Protein AF-A0A6M3ZRM7-F1 (afdb_monomer_lite)

Foldseek 3Di:
DVVVVFVVCVVPDVQDQWDWDADPPPPGDIDTDGDCVNCPPVDDDDPDDDDCVPDVPVVVVVVVVCVVVVNDDD

pLDDT: mean 84.93, std 9.31, range [53.56, 96.62]

Radius of gyration: 14.75 Å; chains: 1; bounding box: 31×30×30 Å

Secondary structure (DSSP, 8-state):
-HHHHHHHHHHH-TT--EEEEE-TTTTTPEEEEE-TTTTTTT--S---SS-GGG-HHHHHHHHHHHHHTT----

Organism: NCBI:txid1235827

Structure (mmCIF, N/CA/C/O backbone):
data_AF-A0A6M3ZRM7-F1
#
_entry.id   AF-A0A6M3ZRM7-F1
#
loop_
_atom_site.group_PDB
_atom_site.id
_atom_site.type_symbol
_atom_site.label_atom_id
_atom_site.label_alt_id
_atom_site.label_comp_id
_atom_site.label_asym_id
_atom_site.label_entity_id
_atom_site.label_seq_id
_atom_site.pdbx_PDB_ins_code
_atom_site.Cartn_x
_atom_site.Cartn_y
_atom_site.Cartn_z
_atom_site.occupancy
_atom_site.B_iso_or_equiv
_atom_site.auth_seq_id
_atom_site.auth_comp_id
_atom_site.auth_asym_id
_atom_site.auth_atom_id
_atom_site.pdbx_PDB_model_num
ATOM 1 N N . MET A 1 1 ? 3.760 11.073 -6.403 1.00 75.56 1 MET A N 1
ATOM 2 C CA . MET A 1 1 ? 2.560 11.935 -6.239 1.00 75.56 1 MET A CA 1
ATOM 3 C C . MET A 1 1 ? 1.378 11.190 -5.605 1.00 75.56 1 MET A C 1
ATOM 5 O O . MET A 1 1 ? 0.846 11.679 -4.616 1.00 75.56 1 MET A O 1
ATOM 9 N N . THR A 1 2 ? 1.013 9.994 -6.087 1.00 81.81 2 THR A N 1
ATOM 10 C CA . THR A 1 2 ? -0.111 9.177 -5.568 1.00 81.81 2 THR A CA 1
ATOM 11 C C . THR A 1 2 ? -0.026 8.858 -4.073 1.00 81.81 2 THR A C 1
ATOM 13 O O . THR A 1 2 ? -1.025 8.982 -3.377 1.00 81.81 2 THR A O 1
ATOM 16 N N . ALA A 1 3 ? 1.161 8.526 -3.550 1.00 83.62 3 ALA A N 1
ATOM 17 C CA . ALA A 1 3 ? 1.332 8.187 -2.133 1.00 83.62 3 ALA A CA 1
ATOM 18 C C . ALA A 1 3 ? 0.940 9.333 -1.179 1.00 83.62 3 ALA A C 1
ATOM 20 O O . ALA A 1 3 ? 0.258 9.094 -0.190 1.00 83.62 3 ALA A O 1
ATOM 21 N N . ARG A 1 4 ? 1.299 10.584 -1.506 1.00 88.44 4 ARG A N 1
ATOM 22 C CA . ARG A 1 4 ? 0.962 11.758 -0.676 1.00 88.44 4 ARG A CA 1
ATOM 23 C C . ARG A 1 4 ? -0.533 12.074 -0.699 1.00 88.44 4 ARG A C 1
ATOM 25 O O . ARG A 1 4 ? -1.090 12.473 0.314 1.00 88.44 4 ARG A O 1
ATOM 32 N N . TRP A 1 5 ? -1.183 11.878 -1.847 1.00 88.81 5 TRP A N 1
ATOM 33 C CA . TRP A 1 5 ? -2.639 11.992 -1.944 1.00 88.81 5 TRP A CA 1
ATOM 34 C C . TRP A 1 5 ? -3.344 10.897 -1.146 1.00 88.81 5 TRP A C 1
ATOM 36 O O . TRP A 1 5 ? -4.270 11.196 -0.400 1.00 88.81 5 TRP A O 1
ATOM 46 N N . ALA A 1 6 ? -2.881 9.651 -1.259 1.00 90.50 6 ALA A N 1
ATOM 47 C CA . ALA A 1 6 ? -3.426 8.538 -0.493 1.00 90.50 6 ALA A CA 1
ATOM 48 C C . ALA A 1 6 ? -3.287 8.765 1.020 1.00 90.50 6 ALA A C 1
ATOM 50 O O . ALA A 1 6 ? -4.241 8.535 1.752 1.00 90.50 6 ALA A O 1
ATOM 51 N N . GLU A 1 7 ? -2.145 9.283 1.478 1.00 92.25 7 GLU A N 1
ATOM 52 C CA . GLU A 1 7 ? -1.922 9.652 2.880 1.00 92.25 7 GLU A CA 1
ATOM 53 C C . GLU A 1 7 ? -2.880 10.757 3.351 1.00 92.25 7 GLU A C 1
ATOM 55 O O . GLU A 1 7 ? -3.526 10.610 4.387 1.00 92.25 7 GLU A O 1
ATOM 60 N N . ALA A 1 8 ? -3.036 11.836 2.579 1.00 94.25 8 ALA A N 1
ATOM 61 C CA . ALA A 1 8 ? -3.958 12.917 2.927 1.00 94.25 8 ALA A CA 1
ATOM 62 C C . ALA A 1 8 ? -5.414 12.428 3.023 1.00 94.25 8 ALA A C 1
ATOM 64 O O . ALA A 1 8 ? -6.114 12.753 3.981 1.00 94.25 8 ALA A O 1
ATOM 65 N N . LEU A 1 9 ? -5.855 11.606 2.064 1.00 92.75 9 LEU A N 1
ATOM 66 C CA . LEU A 1 9 ? -7.203 11.033 2.059 1.00 92.75 9 LEU A CA 1
ATOM 67 C C . LEU A 1 9 ? -7.408 10.056 3.227 1.00 92.75 9 LEU A C 1
ATOM 69 O O . LEU A 1 9 ? -8.449 10.086 3.879 1.00 92.75 9 LEU A O 1
ATOM 73 N N . TYR A 1 10 ? -6.405 9.232 3.532 1.00 93.81 10 TYR A N 1
ATOM 74 C CA . TYR A 1 10 ? -6.427 8.350 4.695 1.00 93.81 10 TYR A CA 1
ATOM 75 C C . TYR A 1 10 ? -6.630 9.150 5.990 1.00 93.81 10 TYR A C 1
ATOM 77 O O . TYR A 1 10 ? -7.491 8.810 6.798 1.00 93.81 10 TYR A O 1
ATOM 85 N N . LEU A 1 11 ? -5.883 10.239 6.184 1.00 95.38 11 LEU A N 1
ATOM 86 C CA . LEU A 1 11 ? -5.976 11.048 7.403 1.00 95.38 11 LEU A CA 1
ATOM 87 C C . LEU A 1 11 ? -7.299 11.816 7.515 1.00 95.38 11 LEU A C 1
ATOM 89 O O . LEU A 1 11 ? -7.806 11.997 8.620 1.00 95.38 11 LEU A O 1
ATOM 93 N N . GLN A 1 12 ? -7.851 12.281 6.394 1.00 96.62 12 GLN A N 1
ATOM 94 C CA . GLN A 1 12 ? -9.034 13.140 6.392 1.00 96.62 12 GLN A CA 1
ATOM 95 C C . GLN A 1 12 ? -10.359 12.364 6.457 1.00 96.62 12 GLN A C 1
ATOM 97 O O . GLN A 1 12 ? -11.327 12.870 7.026 1.00 96.62 12 GLN A O 1
ATOM 102 N N . TRP A 1 13 ? -10.419 11.144 5.917 1.00 95.12 13 TRP A N 1
ATOM 103 C CA . TRP A 1 13 ? -11.631 10.323 5.922 1.00 95.12 13 TRP A CA 1
ATOM 104 C C . TRP A 1 13 ? -11.342 8.955 6.528 1.00 95.12 13 TRP A C 1
ATOM 106 O O . TRP A 1 13 ? -10.626 8.155 5.935 1.00 95.12 13 TRP A O 1
ATOM 116 N N . ALA A 1 14 ? -11.920 8.667 7.696 1.00 92.81 14 ALA A N 1
ATOM 117 C CA . ALA A 1 14 ? -11.716 7.394 8.396 1.00 92.81 14 ALA A CA 1
ATOM 118 C C . ALA A 1 14 ? -12.488 6.213 7.777 1.00 92.81 14 ALA A C 1
ATOM 120 O O . ALA A 1 14 ? -12.081 5.071 7.950 1.00 92.81 14 ALA A O 1
ATOM 121 N N . ASP A 1 15 ? -13.567 6.494 7.042 1.00 93.25 15 ASP A N 1
ATOM 122 C CA . ASP A 1 15 ? -14.555 5.502 6.584 1.00 93.25 15 ASP A CA 1
ATOM 123 C C . ASP A 1 15 ? -14.357 5.043 5.126 1.00 93.25 15 ASP A C 1
ATOM 125 O O . ASP A 1 15 ? -15.201 4.374 4.544 1.00 93.25 15 ASP A O 1
ATOM 129 N N . ILE A 1 16 ? -13.255 5.443 4.486 1.00 93.50 16 ILE A N 1
ATOM 130 C CA . ILE A 1 16 ? -12.945 5.012 3.114 1.00 93.50 16 ILE A CA 1
ATOM 131 C C . ILE A 1 16 ? -11.934 3.868 3.126 1.00 93.50 16 ILE A C 1
ATOM 133 O O . ILE A 1 16 ? -10.927 3.939 3.823 1.00 93.50 16 ILE A O 1
ATOM 137 N N . ASP A 1 17 ? -12.123 2.850 2.296 1.00 93.62 17 ASP A N 1
ATOM 138 C CA . ASP A 1 17 ? -11.209 1.698 2.251 1.00 93.62 17 ASP A CA 1
ATOM 139 C C . ASP A 1 17 ? -9.987 1.908 1.348 1.00 93.62 17 ASP A C 1
ATOM 141 O O . ASP A 1 17 ? -9.018 1.146 1.405 1.00 93.62 17 ASP A O 1
ATOM 145 N N . GLY A 1 18 ? -10.0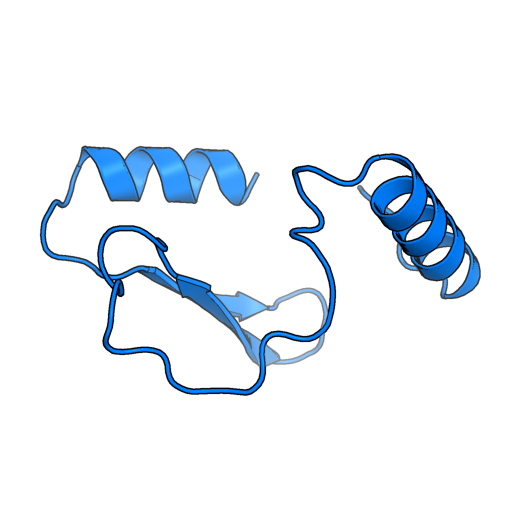09 2.932 0.493 1.00 92.56 18 GLY A N 1
ATOM 146 C CA . GLY A 1 18 ? -8.986 3.111 -0.528 1.00 92.56 18 GLY A CA 1
ATOM 147 C C . GLY A 1 18 ? -9.317 4.165 -1.580 1.00 92.56 18 GLY A C 1
ATOM 148 O O . GLY A 1 18 ? -10.183 5.016 -1.388 1.00 92.56 18 GLY A O 1
ATOM 149 N N . LEU A 1 19 ? -8.603 4.103 -2.705 1.00 91.94 19 LEU A N 1
ATOM 150 C CA . LEU A 1 19 ? -8.766 4.987 -3.855 1.00 91.94 19 LEU A CA 1
ATOM 151 C C . LEU A 1 19 ? -8.983 4.167 -5.125 1.00 91.94 19 LEU A C 1
ATOM 153 O O . LEU A 1 19 ? -8.214 3.252 -5.411 1.00 91.94 19 LEU A O 1
ATOM 157 N N . LEU A 1 20 ? -9.957 4.582 -5.931 1.00 90.62 20 LEU A N 1
ATOM 158 C CA . LEU A 1 20 ? -10.161 4.118 -7.299 1.00 90.62 20 LEU A CA 1
ATOM 159 C C . LEU A 1 20 ? -9.997 5.312 -8.242 1.00 90.62 20 LEU A C 1
ATOM 161 O O . LEU A 1 20 ? -10.642 6.342 -8.051 1.00 90.62 20 LEU A O 1
ATOM 165 N N . TRP A 1 21 ? -9.143 5.196 -9.255 1.00 88.25 21 TRP A N 1
ATOM 166 C CA . TRP A 1 21 ? -8.958 6.258 -10.246 1.00 88.25 21 TRP A CA 1
ATOM 167 C C . TRP A 1 21 ? -8.636 5.694 -11.627 1.00 88.25 21 TRP A C 1
ATOM 169 O O . TRP A 1 21 ? -8.211 4.553 -11.768 1.00 88.25 21 TRP A O 1
ATOM 179 N N . MET A 1 22 ? -8.811 6.510 -12.663 1.00 84.62 22 MET A N 1
ATOM 180 C CA . MET A 1 22 ? -8.425 6.144 -14.026 1.00 84.62 22 MET A CA 1
ATOM 181 C C . MET A 1 22 ? -6.917 6.324 -14.211 1.00 84.62 22 MET A C 1
ATOM 183 O O . MET A 1 22 ? -6.398 7.439 -14.085 1.00 84.62 22 MET A O 1
ATOM 187 N N . SER A 1 23 ? -6.206 5.247 -14.544 1.00 78.56 23 SER A N 1
ATOM 188 C CA . SER A 1 23 ? -4.791 5.304 -14.894 1.00 78.56 23 SER A CA 1
ATOM 189 C C . SER A 1 23 ? -4.621 5.989 -16.245 1.00 78.56 23 SER A C 1
ATOM 191 O O . SER A 1 23 ? -4.953 5.448 -17.299 1.00 78.56 23 SER A O 1
ATOM 193 N N . ARG A 1 24 ? -4.074 7.206 -16.229 1.00 71.94 24 ARG A N 1
ATOM 194 C CA . ARG A 1 24 ? -3.774 7.952 -17.461 1.00 71.94 24 ARG A CA 1
ATOM 195 C C . ARG A 1 24 ? -2.516 7.446 -18.178 1.00 71.94 24 ARG A C 1
ATOM 197 O O . ARG A 1 24 ? -2.285 7.849 -19.309 1.00 71.94 24 ARG A O 1
ATOM 204 N N . GLN A 1 25 ? -1.720 6.588 -17.533 1.00 69.06 25 GLN A N 1
ATOM 205 C CA . GLN A 1 25 ? -0.474 6.034 -18.083 1.00 69.06 25 GLN A CA 1
ATOM 206 C C . GLN A 1 25 ? -0.681 4.744 -18.890 1.00 69.06 25 GLN A C 1
ATOM 208 O O . GLN A 1 25 ? 0.137 4.426 -19.746 1.00 69.06 25 GLN A O 1
ATOM 213 N N . ARG A 1 26 ? -1.763 3.997 -18.641 1.00 58.84 26 ARG A N 1
ATOM 214 C CA . ARG A 1 26 ? -2.103 2.770 -19.378 1.00 58.84 26 ARG A CA 1
ATOM 215 C C . ARG A 1 26 ? -3.568 2.778 -19.783 1.00 58.84 26 ARG A C 1
ATOM 217 O O . ARG A 1 26 ? -4.376 2.057 -19.222 1.00 58.84 26 ARG A O 1
ATOM 224 N N . ASP A 1 27 ? -3.870 3.675 -20.713 1.00 61.22 27 ASP A N 1
ATOM 225 C CA . ASP A 1 27 ? -5.077 3.685 -21.540 1.00 61.22 27 ASP A CA 1
ATOM 226 C C . ASP A 1 27 ? -6.361 3.177 -20.849 1.00 61.22 27 ASP A C 1
ATOM 228 O O . ASP A 1 27 ? -6.815 2.058 -21.046 1.00 61.22 27 ASP A O 1
ATOM 232 N N . ARG A 1 28 ? -6.966 4.053 -20.036 1.00 67.12 28 ARG A N 1
ATOM 233 C CA . ARG A 1 28 ? -8.324 3.917 -19.469 1.00 67.12 28 ARG A CA 1
ATOM 234 C C . ARG A 1 28 ? -8.552 2.779 -18.468 1.00 67.12 28 ARG A C 1
ATOM 236 O O . ARG A 1 28 ? -9.693 2.594 -18.049 1.00 67.12 28 ARG A O 1
ATOM 243 N N . ASP A 1 29 ? -7.518 2.084 -18.012 1.00 78.31 29 ASP A N 1
ATOM 244 C CA . ASP A 1 29 ? -7.702 1.095 -16.952 1.00 78.31 29 ASP A CA 1
ATOM 245 C C . ASP A 1 29 ? -7.907 1.753 -15.584 1.00 78.31 29 ASP A C 1
ATOM 247 O O . ASP A 1 29 ? -7.291 2.768 -15.242 1.00 78.31 29 ASP A O 1
ATOM 251 N N . HIS A 1 30 ? -8.775 1.151 -14.775 1.00 83.19 30 HIS A N 1
ATOM 252 C CA . HIS A 1 30 ? -8.946 1.553 -13.387 1.00 83.19 30 HIS A CA 1
ATOM 253 C C . HIS A 1 30 ? -7.758 1.065 -12.556 1.00 83.19 30 HIS A C 1
ATOM 255 O O . HIS A 1 30 ? -7.384 -0.106 -12.596 1.00 83.19 30 HIS A O 1
ATOM 261 N N . ALA A 1 31 ? -7.195 1.963 -11.759 1.00 87.00 31 ALA A N 1
ATOM 262 C CA . ALA A 1 31 ? -6.223 1.653 -10.730 1.00 87.00 31 ALA A CA 1
ATOM 263 C C . ALA A 1 31 ? -6.899 1.698 -9.356 1.00 87.00 31 ALA A C 1
ATOM 265 O O . ALA A 1 31 ? -7.669 2.616 -9.063 1.00 87.00 31 ALA A O 1
ATOM 266 N N . LEU A 1 32 ? -6.597 0.697 -8.527 1.00 89.44 32 LEU A N 1
ATOM 267 C CA . LEU A 1 32 ? -7.129 0.538 -7.178 1.00 89.44 32 LEU A CA 1
ATOM 268 C C . LEU A 1 32 ? -5.981 0.529 -6.161 1.00 89.44 32 LEU A C 1
ATOM 270 O O . LEU A 1 32 ? -5.016 -0.220 -6.307 1.00 89.44 32 LEU A O 1
ATOM 274 N N . LEU A 1 33 ? -6.116 1.332 -5.110 1.00 90.25 33 LEU A N 1
ATOM 275 C CA . LEU A 1 33 ? -5.288 1.300 -3.906 1.00 90.25 33 LEU A CA 1
ATOM 276 C C . LEU A 1 33 ? -6.197 1.007 -2.717 1.00 90.25 33 LEU A C 1
ATOM 278 O O . LEU A 1 33 ? -7.238 1.639 -2.600 1.00 90.25 33 LEU A O 1
ATOM 282 N N . LEU A 1 34 ? -5.794 0.102 -1.826 1.00 92.12 34 LEU A N 1
ATOM 283 C CA . LEU A 1 34 ? -6.526 -0.219 -0.596 1.00 92.12 34 LEU A CA 1
ATOM 284 C C . LEU A 1 34 ? -5.652 0.051 0.631 1.00 92.12 34 LEU A C 1
ATOM 286 O O . LEU A 1 34 ? -4.452 -0.237 0.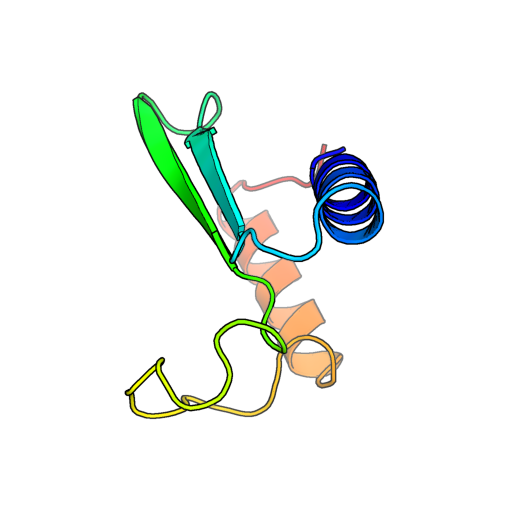619 1.00 92.12 34 LEU A O 1
ATOM 290 N N . PHE A 1 35 ? -6.258 0.566 1.698 1.00 92.31 35 PHE A N 1
ATOM 291 C CA . PHE A 1 35 ? -5.620 0.742 2.999 1.00 92.31 35 PHE A CA 1
ATOM 292 C C . PHE A 1 35 ? -5.706 -0.566 3.783 1.00 92.31 35 PHE A C 1
ATOM 294 O O . PHE A 1 35 ? -6.780 -0.989 4.204 1.00 92.31 35 PHE A O 1
ATOM 301 N N . GLY A 1 36 ? -4.570 -1.251 3.923 1.00 88.06 36 GLY A N 1
ATOM 302 C CA . GLY A 1 36 ? -4.535 -2.640 4.392 1.00 88.06 36 GLY A CA 1
ATOM 303 C C . GLY A 1 36 ? -5.085 -2.868 5.803 1.00 88.06 36 GLY A C 1
ATOM 304 O O . GLY A 1 36 ? -5.554 -3.964 6.094 1.00 88.06 36 GLY A O 1
ATOM 305 N N . ASP A 1 37 ? -5.032 -1.860 6.667 1.00 90.50 37 ASP A N 1
ATOM 306 C CA . ASP A 1 37 ? -5.623 -1.866 8.006 1.00 90.50 37 ASP A CA 1
ATOM 307 C C . ASP A 1 37 ? -7.156 -1.758 7.976 1.00 90.50 37 ASP A C 1
ATOM 309 O O . ASP A 1 37 ? -7.820 -2.397 8.789 1.00 90.50 37 ASP A O 1
ATOM 313 N N . ARG A 1 38 ? -7.719 -1.027 7.006 1.00 92.94 38 ARG A N 1
ATOM 314 C CA . ARG A 1 38 ? -9.172 -0.834 6.853 1.00 92.94 38 ARG A CA 1
ATOM 315 C C . ARG A 1 38 ? -9.864 -2.033 6.220 1.00 92.94 38 ARG A C 1
ATOM 317 O O . ARG A 1 38 ? -10.956 -2.403 6.625 1.00 92.94 38 ARG A O 1
ATOM 324 N N . VAL A 1 39 ? -9.176 -2.713 5.304 1.00 91.25 39 VAL A N 1
ATOM 325 C CA . VAL A 1 39 ? -9.669 -3.942 4.652 1.00 91.25 39 VAL A CA 1
ATOM 326 C C . VAL A 1 39 ? -9.146 -5.227 5.310 1.00 91.25 39 VAL A C 1
ATOM 328 O O . VAL A 1 39 ? -9.113 -6.302 4.697 1.00 91.25 39 VAL A O 1
ATOM 331 N N . ALA A 1 40 ? -8.692 -5.143 6.561 1.00 86.44 40 ALA A N 1
ATOM 332 C CA . ALA A 1 40 ? -8.164 -6.293 7.277 1.00 86.44 40 ALA A CA 1
ATOM 333 C C . ALA A 1 40 ? -9.242 -7.382 7.441 1.00 86.44 40 ALA A C 1
ATOM 335 O O . ALA A 1 40 ? -10.330 -7.141 7.952 1.00 86.44 40 ALA A O 1
ATOM 336 N N . GLY A 1 41 ? -8.932 -8.606 7.007 1.00 85.00 41 GLY A N 1
ATOM 337 C CA . GLY A 1 41 ? -9.821 -9.764 7.160 1.00 85.00 41 GLY A CA 1
ATOM 338 C C . GLY A 1 41 ? -10.906 -9.920 6.089 1.00 85.00 41 GLY A C 1
ATOM 339 O O . GLY A 1 41 ? -11.524 -10.978 6.040 1.00 85.00 41 GLY A O 1
ATOM 340 N N . VAL A 1 42 ? -11.100 -8.938 5.201 1.00 87.19 42 VAL A N 1
ATOM 341 C CA . VAL A 1 42 ? -12.052 -9.058 4.076 1.00 87.19 42 VAL A CA 1
ATOM 342 C C . VAL A 1 42 ? -11.385 -9.488 2.770 1.00 87.19 42 VAL A C 1
ATOM 344 O O . VAL A 1 42 ? -12.027 -10.091 1.913 1.00 87.19 42 VAL A O 1
ATOM 347 N N . LEU A 1 43 ? -10.082 -9.233 2.618 1.00 82.69 43 LEU A N 1
ATOM 348 C CA . LEU A 1 43 ? -9.318 -9.717 1.471 1.00 82.69 43 LEU A CA 1
ATOM 349 C C . LEU A 1 43 ? -8.943 -11.192 1.657 1.00 82.69 43 LEU A C 1
ATOM 351 O O . LEU A 1 43 ? -8.144 -11.541 2.527 1.00 82.69 43 LEU A O 1
ATOM 355 N N . SER A 1 44 ? -9.481 -12.054 0.796 1.00 80.50 44 SER A N 1
ATOM 356 C CA . SER A 1 44 ? -9.140 -13.476 0.725 1.00 80.50 44 SER A CA 1
ATOM 357 C C . SER A 1 44 ? -8.201 -13.770 -0.447 1.00 80.50 44 SER A C 1
ATOM 359 O O . SER A 1 44 ? -8.404 -13.256 -1.546 1.00 80.50 44 SER A O 1
ATOM 361 N N . GLY A 1 45 ? -7.213 -14.643 -0.252 1.00 80.94 45 GLY A N 1
ATOM 362 C CA . GLY A 1 45 ? -6.339 -15.113 -1.327 1.00 80.94 45 GLY A CA 1
ATOM 363 C C . GLY A 1 45 ? -5.093 -15.829 -0.813 1.00 80.94 45 GLY A C 1
ATOM 364 O O . GLY A 1 45 ? -4.751 -15.746 0.368 1.00 80.94 45 GLY A O 1
ATOM 365 N N . ALA A 1 46 ? -4.394 -16.530 -1.705 1.00 76.44 46 ALA A N 1
ATOM 366 C CA . ALA A 1 46 ? -3.091 -17.096 -1.384 1.00 76.44 46 ALA A CA 1
ATOM 367 C C . ALA A 1 46 ? -2.057 -15.964 -1.338 1.00 76.44 46 ALA A C 1
ATOM 369 O O . ALA A 1 46 ? -1.781 -15.317 -2.348 1.00 76.44 46 ALA A O 1
ATOM 370 N N . ARG A 1 47 ? -1.483 -15.706 -0.160 1.00 69.94 47 ARG A N 1
ATOM 371 C CA . ARG A 1 47 ? -0.383 -14.749 -0.030 1.00 69.94 47 ARG A CA 1
ATOM 372 C C . ARG A 1 47 ? 0.844 -15.333 -0.736 1.00 69.94 47 ARG A C 1
ATOM 374 O O . ARG A 1 47 ? 1.462 -16.266 -0.231 1.00 69.94 47 ARG A O 1
ATOM 381 N N . VAL A 1 48 ? 1.184 -14.797 -1.904 1.00 75.00 48 VAL A N 1
ATOM 382 C CA . VAL A 1 48 ? 2.36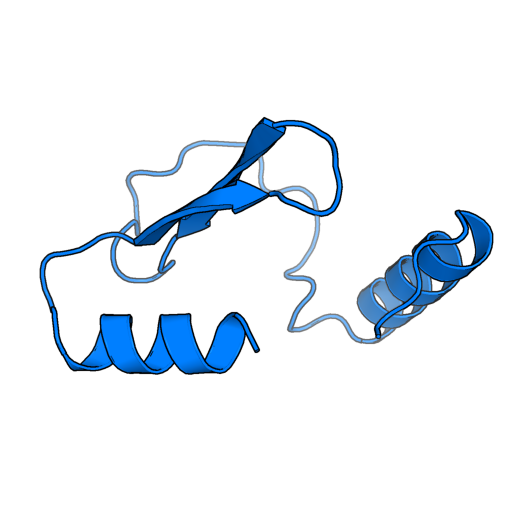9 -15.225 -2.655 1.00 75.00 48 VAL A CA 1
ATOM 383 C C . VAL A 1 48 ? 3.570 -14.407 -2.190 1.00 75.00 48 VAL A C 1
ATOM 385 O O . VAL A 1 48 ? 3.700 -13.230 -2.513 1.00 75.00 48 VAL A O 1
ATOM 388 N N . GLY A 1 49 ? 4.449 -15.049 -1.424 1.00 73.88 49 GLY A N 1
ATOM 389 C CA . GLY A 1 49 ? 5.720 -14.473 -0.992 1.00 73.88 49 GLY A CA 1
ATOM 390 C C . GLY A 1 49 ? 5.634 -13.463 0.168 1.00 73.88 49 GLY A C 1
ATOM 391 O O . GLY A 1 49 ? 4.551 -13.107 0.645 1.00 73.88 49 GLY A O 1
ATOM 392 N N . PRO A 1 50 ? 6.800 -13.029 0.683 1.00 77.38 50 PRO A N 1
ATOM 393 C CA . PRO A 1 50 ? 6.890 -12.030 1.745 1.00 77.38 50 PRO A CA 1
ATOM 394 C C . PRO A 1 50 ? 6.480 -10.630 1.246 1.00 77.38 50 PRO A C 1
ATOM 396 O O . PRO A 1 50 ? 6.594 -10.349 0.052 1.00 77.38 50 PRO A O 1
ATOM 399 N N . PRO A 1 51 ? 6.055 -9.712 2.140 1.00 77.25 51 PRO A N 1
ATOM 400 C CA . PRO A 1 51 ? 5.699 -8.348 1.753 1.00 77.25 51 PRO A CA 1
ATOM 401 C C . PRO A 1 51 ? 6.852 -7.646 1.029 1.00 77.25 51 PRO A C 1
ATOM 403 O O . PRO A 1 51 ? 7.944 -7.531 1.588 1.00 77.25 51 PRO A O 1
ATOM 406 N N . LEU A 1 52 ? 6.591 -7.107 -0.166 1.00 82.31 52 LEU A N 1
ATOM 407 C CA . LEU A 1 52 ? 7.583 -6.370 -0.959 1.00 82.31 52 LEU A CA 1
ATOM 408 C C . LEU A 1 52 ? 8.228 -5.229 -0.156 1.00 82.31 52 LEU A C 1
ATOM 410 O O . LEU A 1 52 ? 9.440 -5.048 -0.184 1.00 82.31 52 LEU A O 1
ATOM 414 N N . ALA A 1 53 ? 7.422 -4.518 0.642 1.00 80.00 53 ALA A N 1
ATOM 415 C CA . ALA A 1 53 ? 7.879 -3.420 1.495 1.00 80.00 53 ALA A CA 1
ATOM 416 C C . ALA A 1 53 ? 8.929 -3.839 2.542 1.00 80.00 53 ALA A C 1
ATOM 418 O O . ALA A 1 53 ? 9.720 -3.011 2.982 1.00 80.00 53 ALA A O 1
ATOM 419 N N . ARG A 1 54 ? 8.946 -5.117 2.946 1.00 83.62 54 ARG A N 1
ATOM 420 C CA . ARG A 1 54 ? 9.881 -5.666 3.942 1.00 83.62 54 ARG A CA 1
ATOM 421 C C . ARG A 1 54 ? 10.937 -6.585 3.324 1.00 83.62 54 ARG A C 1
ATOM 423 O O . ARG A 1 54 ? 11.688 -7.216 4.059 1.00 83.62 54 ARG 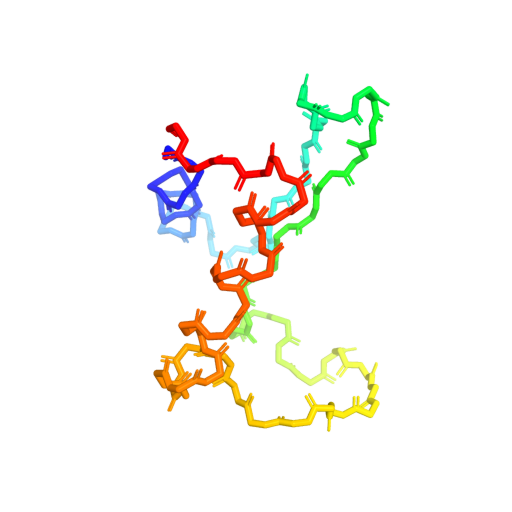A O 1
ATOM 430 N N . ASN A 1 55 ? 10.999 -6.676 1.995 1.00 88.50 55 ASN A N 1
ATOM 431 C CA . ASN A 1 55 ? 11.962 -7.506 1.284 1.00 88.50 55 ASN A CA 1
ATOM 432 C C . ASN A 1 55 ? 12.763 -6.647 0.289 1.00 88.50 55 ASN A C 1
ATOM 434 O O . ASN A 1 55 ? 12.350 -6.510 -0.865 1.00 88.50 55 ASN A O 1
ATOM 438 N N . PRO A 1 56 ? 13.898 -6.058 0.716 1.00 88.88 56 PRO A N 1
ATOM 439 C CA . PRO A 1 56 ? 14.678 -5.164 -0.135 1.00 88.88 56 PRO A CA 1
ATOM 440 C C . PRO A 1 56 ? 15.229 -5.869 -1.379 1.00 88.88 56 PRO A C 1
ATOM 442 O O . PRO A 1 56 ? 15.191 -5.288 -2.453 1.00 88.88 56 PRO A O 1
ATOM 445 N N . VAL A 1 57 ? 15.639 -7.138 -1.265 1.00 91.12 57 VAL A N 1
ATOM 446 C CA . VAL A 1 57 ? 16.159 -7.924 -2.397 1.00 91.12 57 VAL A CA 1
ATOM 447 C C . VAL A 1 57 ? 15.089 -8.117 -3.469 1.00 91.12 57 VAL A C 1
ATOM 449 O O . VAL A 1 57 ? 15.338 -7.889 -4.651 1.00 91.12 57 VAL A O 1
ATOM 452 N N . LEU A 1 58 ? 13.877 -8.508 -3.064 1.00 88.88 58 LEU A N 1
ATOM 453 C CA . LEU A 1 58 ? 12.765 -8.660 -3.999 1.00 88.88 58 LEU A CA 1
ATOM 454 C C . LEU A 1 58 ? 12.365 -7.314 -4.607 1.00 88.88 58 LEU A C 1
ATOM 456 O O . LEU A 1 58 ? 12.102 -7.246 -5.803 1.00 88.88 58 LEU A O 1
ATOM 460 N N . ARG A 1 59 ? 12.343 -6.245 -3.806 1.00 88.25 59 ARG A N 1
ATOM 461 C CA . ARG A 1 59 ? 12.055 -4.893 -4.293 1.00 88.25 59 ARG A CA 1
ATOM 462 C C . ARG A 1 59 ? 13.046 -4.481 -5.379 1.00 88.25 59 ARG A C 1
ATOM 464 O O . ARG A 1 59 ? 12.612 -4.052 -6.441 1.00 88.25 59 ARG A O 1
ATOM 471 N N . ASP A 1 60 ? 14.340 -4.666 -5.149 1.00 91.69 60 ASP A N 1
ATOM 472 C CA . ASP A 1 60 ? 15.374 -4.318 -6.123 1.00 91.69 60 ASP A CA 1
ATOM 473 C C . ASP A 1 60 ? 15.242 -5.173 -7.396 1.00 91.69 60 ASP A C 1
ATOM 475 O O . ASP A 1 60 ? 15.322 -4.647 -8.506 1.00 91.69 60 ASP A O 1
ATOM 479 N N . ALA A 1 61 ? 14.932 -6.468 -7.264 1.00 91.25 61 ALA A N 1
ATOM 480 C CA . ALA A 1 61 ? 14.669 -7.344 -8.408 1.00 91.25 61 ALA A CA 1
ATOM 481 C C . ALA A 1 61 ? 13.449 -6.897 -9.238 1.00 91.25 61 ALA A C 1
ATOM 483 O O . ALA A 1 61 ? 13.508 -6.903 -10.469 1.00 91.25 61 ALA A O 1
ATOM 484 N N . VAL A 1 62 ? 12.360 -6.478 -8.584 1.00 90.00 62 VAL A N 1
ATOM 485 C CA . VAL A 1 62 ? 11.170 -5.918 -9.251 1.00 90.00 62 VAL A CA 1
ATOM 486 C C . VAL A 1 62 ? 11.527 -4.611 -9.961 1.00 90.00 62 VAL A C 1
ATOM 488 O O . VAL A 1 62 ? 11.142 -4.441 -11.115 1.00 90.00 62 VAL A O 1
ATOM 491 N N . MET A 1 63 ? 12.307 -3.725 -9.334 1.00 90.12 63 MET A N 1
ATOM 492 C CA . MET A 1 63 ? 12.752 -2.482 -9.978 1.00 90.12 63 MET A CA 1
ATOM 493 C C . MET A 1 63 ? 13.600 -2.758 -11.223 1.00 90.12 63 MET A C 1
ATOM 495 O O . MET A 1 63 ? 13.362 -2.167 -12.271 1.00 90.12 63 MET A O 1
ATOM 499 N N . VAL A 1 64 ? 14.537 -3.708 -11.157 1.00 93.50 64 VAL A N 1
ATOM 500 C CA . VAL A 1 64 ? 15.325 -4.129 -12.328 1.00 93.50 64 VAL A CA 1
ATOM 501 C C . VAL A 1 64 ? 14.428 -4.691 -13.435 1.00 93.50 64 VAL A C 1
ATOM 503 O O . VAL A 1 64 ? 14.652 -4.408 -14.612 1.00 93.50 64 VAL A O 1
ATOM 506 N N . ALA A 1 65 ? 13.412 -5.484 -13.087 1.00 92.50 65 ALA A N 1
ATOM 507 C CA . ALA A 1 65 ? 12.458 -6.006 -14.060 1.00 92.50 65 ALA A CA 1
ATOM 508 C C . ALA A 1 65 ? 11.616 -4.890 -14.706 1.00 92.50 65 ALA A C 1
ATOM 510 O O . ALA A 1 65 ? 11.403 -4.927 -15.916 1.00 92.50 65 ALA A O 1
ATOM 511 N N . ALA A 1 66 ? 11.189 -3.891 -13.927 1.00 88.75 66 ALA A N 1
ATOM 512 C CA . ALA A 1 66 ? 10.452 -2.729 -14.419 1.00 88.75 66 ALA A CA 1
ATOM 513 C C . ALA A 1 66 ? 11.278 -1.931 -15.440 1.00 88.75 66 ALA A C 1
ATOM 515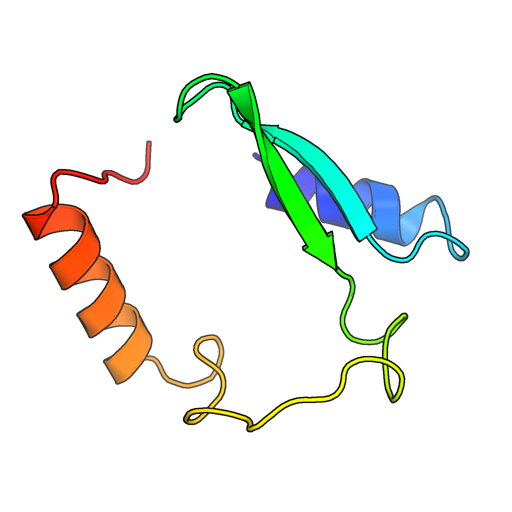 O O . ALA A 1 66 ? 10.808 -1.710 -16.554 1.00 88.75 66 ALA A O 1
ATOM 516 N N . LEU A 1 67 ? 12.541 -1.628 -15.120 1.00 90.75 67 LEU A N 1
ATOM 517 C CA . LEU A 1 67 ? 13.466 -0.943 -16.033 1.00 90.75 67 LEU A CA 1
ATOM 518 C C . LEU A 1 67 ? 13.654 -1.718 -17.345 1.00 90.75 67 LEU A C 1
ATOM 520 O O . LEU A 1 67 ? 13.574 -1.152 -18.431 1.00 90.75 67 LEU A O 1
ATOM 524 N N . ARG A 1 68 ? 13.840 -3.043 -17.271 1.00 91.25 68 ARG A N 1
ATOM 525 C CA . ARG A 1 68 ? 13.946 -3.904 -18.468 1.00 91.25 68 ARG A CA 1
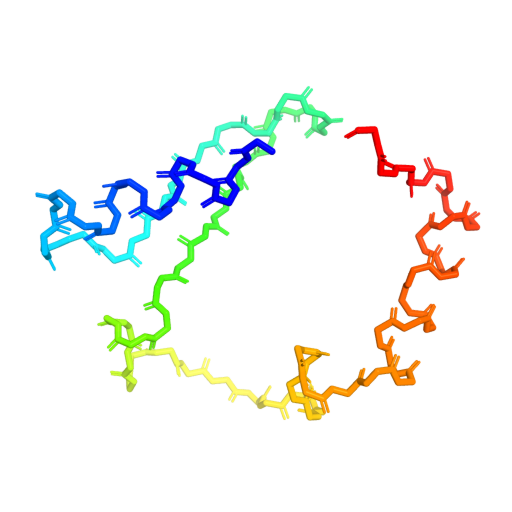ATOM 526 C C . ARG A 1 68 ? 12.678 -3.904 -19.320 1.00 91.25 68 ARG A C 1
ATOM 528 O O . ARG A 1 68 ? 12.764 -4.134 -20.522 1.00 91.25 68 ARG A O 1
ATOM 535 N N . ALA A 1 69 ? 11.522 -3.672 -18.707 1.00 89.25 69 ALA A N 1
ATOM 536 C CA . ALA A 1 69 ? 10.243 -3.546 -19.392 1.00 89.25 69 ALA A CA 1
ATOM 537 C C . ALA A 1 69 ? 9.965 -2.116 -19.904 1.00 89.25 69 ALA A C 1
ATOM 539 O O . ALA A 1 69 ? 8.886 -1.882 -20.445 1.00 89.25 69 ALA A O 1
ATOM 540 N N . GLY A 1 70 ? 10.901 -1.171 -19.733 1.00 86.12 70 GLY A N 1
ATOM 541 C CA . GLY A 1 70 ? 10.722 0.239 -20.097 1.00 86.12 70 GLY A CA 1
ATOM 542 C C . GLY A 1 70 ? 9.743 0.985 -19.186 1.00 86.12 70 GLY A C 1
ATOM 543 O O . GLY A 1 70 ? 9.090 1.927 -19.626 1.00 86.12 70 GLY A O 1
ATOM 544 N N . ILE A 1 71 ? 9.574 0.522 -17.945 1.00 81.50 71 ILE A N 1
ATOM 545 C CA . ILE A 1 71 ? 8.738 1.164 -16.928 1.00 81.50 71 ILE A CA 1
ATOM 546 C C . ILE A 1 71 ? 9.668 1.958 -16.012 1.00 81.50 71 ILE A C 1
ATOM 548 O O . ILE A 1 71 ? 10.229 1.405 -15.061 1.00 81.50 71 ILE A O 1
ATOM 552 N N . ASP A 1 72 ? 9.824 3.243 -16.312 1.00 77.75 72 ASP A N 1
ATOM 553 C CA . ASP A 1 72 ? 10.623 4.166 -15.511 1.00 77.75 72 ASP A CA 1
ATOM 554 C C . ASP A 1 72 ? 9.778 4.844 -14.421 1.00 77.75 72 ASP A C 1
ATOM 556 O O . ASP A 1 72 ? 8.565 5.034 -14.552 1.00 77.75 72 ASP A O 1
ATOM 560 N N . ALA A 1 73 ? 10.430 5.170 -13.305 1.00 60.75 73 ALA A N 1
ATOM 561 C CA . ALA A 1 73 ? 9.842 5.938 -12.216 1.00 60.75 73 ALA A CA 1
ATOM 562 C C . ALA A 1 73 ? 10.114 7.432 -12.447 1.00 60.75 73 ALA A C 1
ATOM 564 O O . ALA A 1 73 ? 11.047 7.977 -11.860 1.00 60.75 73 ALA A O 1
ATOM 565 N N . ASP A 1 74 ? 9.326 8.059 -13.321 1.00 53.56 74 ASP A N 1
ATOM 566 C CA . ASP A 1 74 ? 9.260 9.525 -13.439 1.00 53.56 74 ASP A CA 1
ATOM 567 C C . ASP A 1 74 ? 8.577 10.173 -12.214 1.00 53.56 74 ASP A C 1
ATOM 569 O O . ASP A 1 74 ? 7.555 9.630 -11.714 1.00 53.56 74 ASP A O 1
#

Sequence (74 aa):
MTARWAEALYLQWADIDGLLWMSRQRDRDHALLLFGDRVAGVLSGARVGPPLARNPVLRDAVMVAALRAGIDAD